Protein AF-A0A7C8AJ57-F1 (afdb_monomer_lite)

Foldseek 3Di:
DQLVLLVVLLVVLVVDDDDAPVSARKDKDADDCPDVPAAGIKIAGPLEPPQIAGHVDPVRRSVRSRVVVVVVCVVVVDDDRHSDHDDDDDAAAVLVVVLVVLNLCLCCQLVVDDSPDPDDDHQQDFCVVSAPVDDSVSSQVSCCVSQVDHDVVVVSRGPSVSSVRSVVVD

Structure (mmCIF, N/CA/C/O backbone):
data_AF-A0A7C8AJ57-F1
#
_entry.id   AF-A0A7C8AJ57-F1
#
loop_
_atom_site.group_PDB
_atom_site.id
_atom_site.type_symbol
_atom_site.label_atom_id
_atom_site.label_alt_id
_atom_site.label_comp_id
_atom_site.label_asym_id
_atom_site.label_entity_id
_atom_site.label_seq_id
_atom_site.pdbx_PDB_ins_code
_atom_site.Cartn_x
_atom_site.Cartn_y
_atom_site.Cartn_z
_atom_site.occupancy
_atom_site.B_iso_or_equiv
_atom_site.auth_seq_id
_atom_site.auth_comp_id
_atom_site.auth_asym_id
_atom_site.auth_atom_id
_atom_site.pdbx_PDB_model_num
ATOM 1 N N . MET A 1 1 ? -1.616 7.632 -23.135 1.00 80.81 1 MET A N 1
ATOM 2 C CA . MET A 1 1 ? -0.248 7.234 -23.551 1.00 80.81 1 MET A CA 1
ATOM 3 C C . MET A 1 1 ? 0.241 5.968 -22.852 1.00 80.81 1 MET A C 1
ATOM 5 O O . MET A 1 1 ? 0.693 5.071 -23.549 1.00 80.81 1 MET A O 1
ATOM 9 N N . ASP A 1 2 ? 0.134 5.852 -21.524 1.00 91.44 2 ASP A N 1
ATOM 10 C CA . ASP A 1 2 ? 0.671 4.694 -20.778 1.00 91.44 2 ASP A CA 1
ATOM 11 C C . ASP A 1 2 ? 0.095 3.341 -21.218 1.00 91.44 2 ASP A C 1
ATOM 13 O O . ASP A 1 2 ? 0.845 2.398 -21.446 1.00 91.44 2 ASP A O 1
ATOM 17 N N . GLN A 1 3 ? -1.222 3.252 -21.423 1.00 93.50 3 GLN A N 1
ATOM 18 C CA . GLN A 1 3 ? -1.844 1.992 -21.847 1.00 93.50 3 GLN A CA 1
ATOM 19 C C . GLN A 1 3 ? -1.429 1.567 -23.262 1.00 93.50 3 GLN A C 1
ATOM 21 O O . GLN A 1 3 ? -1.242 0.383 -23.515 1.00 93.50 3 GLN A O 1
ATOM 26 N N . LEU A 1 4 ? -1.168 2.518 -24.165 1.00 94.88 4 LEU A N 1
ATOM 27 C CA . LEU A 1 4 ? -0.615 2.206 -25.489 1.00 94.88 4 LEU A CA 1
ATOM 28 C C . LEU A 1 4 ? 0.803 1.627 -25.377 1.00 94.88 4 LEU A C 1
ATOM 30 O O . LEU A 1 4 ? 1.114 0.648 -26.050 1.00 94.88 4 LEU A O 1
ATOM 34 N N . LYS A 1 5 ? 1.642 2.173 -24.480 1.00 94.81 5 LYS A N 1
ATOM 35 C CA . LYS A 1 5 ? 2.967 1.601 -24.181 1.00 94.81 5 LYS A CA 1
ATOM 36 C C . LYS A 1 5 ? 2.843 0.177 -23.637 1.00 94.81 5 LYS A C 1
ATOM 38 O O . LYS A 1 5 ? 3.603 -0.693 -24.051 1.00 94.81 5 LYS A O 1
ATOM 43 N N . ALA A 1 6 ? 1.885 -0.067 -22.741 1.00 95.75 6 ALA A N 1
ATOM 44 C CA . ALA A 1 6 ? 1.643 -1.392 -22.176 1.00 95.75 6 ALA A CA 1
ATOM 45 C C . ALA A 1 6 ? 1.200 -2.409 -23.236 1.00 95.75 6 ALA A C 1
ATOM 47 O O . ALA A 1 6 ? 1.781 -3.489 -23.305 1.00 95.75 6 ALA A O 1
ATOM 48 N N . ILE A 1 7 ? 0.253 -2.046 -24.107 1.00 96.19 7 ILE A N 1
ATOM 49 C CA . ILE A 1 7 ? -0.199 -2.895 -25.221 1.00 96.19 7 ILE A CA 1
ATOM 50 C C . ILE A 1 7 ? 0.963 -3.203 -26.172 1.00 96.19 7 ILE A C 1
ATOM 52 O O . ILE A 1 7 ? 1.175 -4.359 -26.535 1.00 96.19 7 ILE A O 1
ATOM 56 N N . PHE A 1 8 ? 1.761 -2.195 -26.533 1.00 96.31 8 PHE A N 1
ATOM 57 C CA . PHE A 1 8 ? 2.925 -2.385 -27.398 1.00 96.31 8 PHE A CA 1
ATOM 58 C C . PHE A 1 8 ? 3.936 -3.367 -26.791 1.00 96.31 8 PHE A C 1
ATOM 60 O O . PHE A 1 8 ? 4.342 -4.325 -27.448 1.00 96.31 8 PHE A O 1
ATOM 67 N N . LYS A 1 9 ? 4.308 -3.173 -25.518 1.00 96.75 9 LYS A N 1
ATOM 68 C CA . LYS A 1 9 ? 5.235 -4.073 -24.815 1.00 96.75 9 LYS A CA 1
ATOM 69 C C . LYS A 1 9 ? 4.657 -5.477 -24.638 1.00 96.75 9 LYS A C 1
ATOM 71 O O . LYS A 1 9 ? 5.398 -6.450 -24.750 1.00 96.75 9 LYS A O 1
ATOM 76 N N . TYR A 1 10 ? 3.343 -5.600 -24.457 1.00 96.75 10 TYR A N 1
ATOM 77 C CA . TYR A 1 10 ? 2.669 -6.894 -24.432 1.00 96.75 10 TYR A CA 1
ATOM 78 C C . TYR A 1 10 ? 2.822 -7.644 -25.756 1.00 96.75 10 TYR A C 1
ATOM 80 O O . TYR A 1 10 ? 3.256 -8.795 -25.749 1.00 96.75 10 TYR A O 1
ATOM 88 N N . ILE A 1 11 ? 2.539 -6.995 -26.888 1.00 95.94 11 ILE A N 1
ATOM 89 C CA . ILE A 1 11 ? 2.686 -7.612 -28.215 1.00 95.94 11 ILE A CA 1
ATOM 90 C C . ILE A 1 11 ? 4.153 -7.975 -28.476 1.00 95.94 11 ILE A C 1
ATOM 92 O O . ILE A 1 11 ? 4.440 -9.111 -28.844 1.00 95.94 11 ILE A O 1
ATOM 96 N N . ALA A 1 12 ? 5.091 -7.058 -28.213 1.00 94.69 12 ALA A N 1
ATOM 97 C CA . ALA A 1 12 ? 6.524 -7.305 -28.387 1.00 94.69 12 ALA A CA 1
ATOM 98 C C . ALA A 1 12 ? 7.017 -8.500 -27.551 1.00 94.69 12 ALA A C 1
ATOM 100 O O . ALA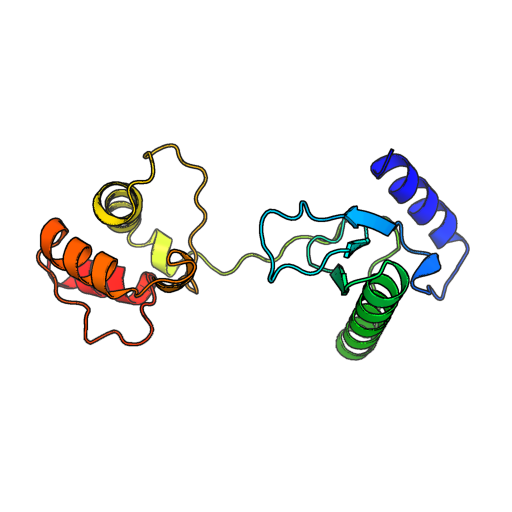 A 1 12 ? 7.825 -9.302 -28.018 1.00 94.69 12 ALA A O 1
ATOM 101 N N . SER A 1 13 ? 6.475 -8.677 -26.341 1.00 95.19 13 SER A N 1
ATOM 102 C CA . SER A 1 13 ? 6.842 -9.794 -25.469 1.00 95.19 13 SER A CA 1
ATOM 103 C C . SER A 1 13 ? 6.484 -11.170 -26.042 1.00 95.19 13 SER A C 1
ATOM 105 O O . SER A 1 13 ? 7.034 -12.169 -25.585 1.00 95.19 13 SER A O 1
ATOM 107 N N . LEU A 1 14 ? 5.551 -11.271 -26.999 1.00 94.38 14 LEU A N 1
ATOM 108 C CA . LEU A 1 14 ? 5.175 -12.552 -27.616 1.00 94.38 14 LEU A CA 1
ATOM 109 C C . LEU A 1 14 ? 6.318 -13.147 -28.448 1.00 94.38 14 LEU A C 1
ATOM 111 O O . LEU A 1 14 ? 6.379 -14.361 -28.608 1.00 94.38 14 LEU A O 1
ATOM 115 N N . PHE A 1 15 ? 7.244 -12.305 -28.907 1.00 94.75 15 PHE A N 1
ATOM 116 C CA . PHE A 1 15 ? 8.386 -12.691 -29.735 1.00 94.75 15 PHE A CA 1
ATOM 117 C C . PHE A 1 15 ? 9.668 -12.939 -28.925 1.00 94.75 15 PHE A C 1
ATOM 119 O O . PHE A 1 15 ? 10.721 -13.190 -29.507 1.00 94.75 15 PHE A O 1
ATOM 126 N N . LYS A 1 16 ? 9.603 -12.867 -27.587 1.00 90.81 16 LYS A N 1
ATOM 127 C CA . LYS A 1 16 ? 10.755 -13.034 -26.689 1.00 90.81 16 LYS A CA 1
ATOM 128 C C . LYS A 1 16 ? 10.401 -13.947 -25.515 1.00 90.81 16 LYS A C 1
ATOM 130 O O . LYS A 1 16 ? 9.331 -13.811 -24.923 1.00 90.81 16 LYS A O 1
ATOM 135 N N . SER A 1 17 ? 11.296 -14.870 -25.170 1.00 83.88 17 SER A N 1
ATOM 136 C CA . SER A 1 17 ? 11.105 -15.830 -24.072 1.00 83.88 17 SER A CA 1
ATOM 137 C C . SER A 1 17 ? 11.714 -15.380 -22.743 1.00 83.88 17 SER A C 1
ATOM 139 O O . SER A 1 17 ? 11.198 -15.768 -21.696 1.00 83.88 17 SER A O 1
ATOM 141 N N . ASP A 1 18 ? 12.760 -14.552 -22.774 1.00 88.81 18 ASP A N 1
ATOM 142 C CA . ASP A 1 18 ? 13.390 -13.982 -21.583 1.00 88.81 18 ASP A CA 1
ATOM 143 C C . ASP A 1 18 ? 13.312 -12.453 -21.595 1.00 88.81 18 ASP A C 1
ATOM 145 O O . ASP A 1 18 ? 13.653 -11.815 -22.588 1.00 88.81 18 ASP A O 1
ATOM 149 N N . TRP A 1 19 ? 12.830 -11.863 -20.502 1.00 93.12 19 TRP A N 1
ATOM 150 C CA . TRP A 1 19 ? 12.500 -10.437 -20.424 1.00 93.12 19 TRP A CA 1
ATOM 151 C C . TRP A 1 19 ? 13.401 -9.695 -19.434 1.00 93.12 19 TRP A C 1
ATOM 153 O O . TRP A 1 19 ? 13.423 -10.023 -18.246 1.00 93.12 19 TRP A O 1
ATOM 163 N N . SER A 1 20 ? 14.089 -8.654 -19.893 1.00 92.62 20 SER A N 1
ATOM 164 C CA . SER A 1 20 ? 14.747 -7.677 -19.027 1.00 92.62 20 SER A CA 1
ATOM 165 C C . SER A 1 20 ? 13.754 -6.592 -18.604 1.00 92.62 20 SER A C 1
ATOM 167 O O . SER A 1 20 ? 12.626 -6.524 -19.095 1.00 92.62 20 SER A O 1
ATOM 169 N N . ILE A 1 21 ? 14.174 -5.720 -17.690 1.00 94.44 21 ILE A N 1
ATOM 170 C CA . ILE A 1 21 ? 13.394 -4.547 -17.277 1.00 94.44 21 ILE A CA 1
ATOM 171 C C . ILE A 1 21 ? 12.987 -3.658 -18.473 1.00 94.44 21 ILE A C 1
ATOM 173 O O . ILE A 1 21 ? 11.869 -3.148 -18.488 1.00 94.44 21 ILE A O 1
ATOM 177 N N . ASP A 1 22 ? 13.817 -3.556 -19.517 1.00 94.44 22 ASP A N 1
ATOM 178 C CA . ASP A 1 22 ? 13.530 -2.767 -20.726 1.00 94.44 22 ASP A CA 1
ATOM 179 C C . ASP A 1 22 ? 12.368 -3.323 -21.558 1.00 94.44 22 ASP A C 1
ATOM 181 O O . ASP A 1 22 ? 11.754 -2.601 -22.351 1.00 94.44 22 ASP A O 1
ATOM 185 N N . ASP A 1 23 ? 12.035 -4.605 -21.397 1.00 95.88 23 ASP A N 1
ATOM 186 C CA . ASP A 1 23 ? 10.879 -5.208 -22.056 1.00 95.88 23 ASP A CA 1
ATOM 187 C C . ASP A 1 23 ? 9.564 -4.796 -21.381 1.00 95.88 23 ASP A C 1
ATOM 189 O O . ASP A 1 23 ? 8.504 -4.911 -21.995 1.00 95.88 23 ASP A O 1
ATOM 193 N N . TYR A 1 24 ? 9.608 -4.269 -20.154 1.00 96.88 24 TYR A N 1
ATOM 194 C CA . TYR A 1 24 ? 8.425 -3.811 -19.437 1.00 96.88 24 TYR A CA 1
ATOM 195 C C . TYR A 1 24 ? 8.040 -2.374 -19.813 1.00 96.88 24 TYR A C 1
ATOM 197 O O . TYR A 1 24 ? 8.885 -1.533 -20.125 1.00 96.88 24 TYR A O 1
ATOM 205 N N . PRO A 1 25 ? 6.736 -2.052 -19.807 1.00 97.50 25 PRO A N 1
ATOM 206 C CA . PRO A 1 25 ? 6.282 -0.686 -20.020 1.00 97.50 25 PRO A CA 1
ATOM 207 C C . PRO A 1 25 ? 6.552 0.145 -18.763 1.00 97.50 25 PRO A C 1
ATOM 209 O O . PRO A 1 25 ? 5.895 -0.041 -17.744 1.00 97.50 25 PRO A O 1
ATOM 212 N N . LEU A 1 26 ? 7.504 1.074 -18.835 1.00 97.50 26 LEU A N 1
ATOM 213 C CA . LEU A 1 26 ? 7.867 1.933 -17.707 1.00 97.50 26 LEU A CA 1
ATOM 214 C C . LEU A 1 26 ? 7.192 3.303 -17.780 1.00 97.50 26 LEU A C 1
ATOM 216 O O . LEU A 1 26 ? 7.006 3.889 -18.856 1.00 97.50 26 LEU A O 1
ATOM 220 N N . ARG A 1 27 ? 6.883 3.847 -16.605 1.00 95.94 27 ARG A N 1
ATOM 221 C CA . ARG A 1 27 ? 6.481 5.238 -16.414 1.00 95.94 27 ARG A CA 1
ATOM 222 C C . ARG A 1 27 ? 7.337 5.881 -15.340 1.00 95.94 27 ARG A C 1
ATOM 224 O O . ARG A 1 27 ? 7.438 5.342 -14.246 1.00 95.94 27 ARG A O 1
ATOM 231 N N . TYR A 1 28 ? 7.845 7.068 -15.647 1.00 95.69 28 TYR A N 1
ATOM 232 C CA . TYR A 1 28 ? 8.579 7.913 -14.715 1.00 95.69 28 TYR A CA 1
ATOM 233 C C . TYR A 1 28 ? 7.685 9.044 -14.224 1.00 95.69 28 TYR A C 1
ATOM 235 O O . TYR A 1 28 ? 6.904 9.604 -15.000 1.00 95.69 28 TYR A O 1
ATOM 243 N N . ARG A 1 29 ? 7.812 9.376 -12.945 1.00 93.31 29 ARG A N 1
ATOM 244 C CA . ARG A 1 29 ? 7.162 10.512 -12.298 1.00 93.31 29 ARG A CA 1
ATOM 245 C C . ARG A 1 29 ? 8.187 11.218 -11.421 1.00 93.31 29 ARG A C 1
ATOM 247 O O . ARG A 1 29 ? 8.991 10.560 -10.770 1.00 93.31 29 ARG A O 1
ATOM 254 N N . GLU A 1 30 ? 8.149 12.541 -11.435 1.00 92.06 30 GLU A N 1
ATOM 255 C CA . GLU A 1 30 ? 8.873 13.366 -10.472 1.00 92.06 30 GLU A CA 1
ATOM 256 C C . GLU A 1 30 ? 7.892 13.717 -9.353 1.00 92.06 30 GLU A C 1
ATOM 258 O O . GLU A 1 30 ? 6.756 14.116 -9.634 1.00 92.06 30 GLU A O 1
ATOM 263 N N . HIS A 1 31 ? 8.288 13.514 -8.100 1.00 84.19 31 HIS A N 1
ATOM 264 C CA . HIS A 1 31 ? 7.499 13.972 -6.967 1.00 84.19 31 HIS A CA 1
ATOM 265 C C . HIS A 1 31 ? 7.572 15.495 -6.862 1.00 84.19 31 HIS A C 1
ATOM 267 O O . HIS A 1 31 ? 8.612 16.116 -7.097 1.00 84.19 31 HIS A O 1
ATOM 273 N N . ALA A 1 32 ? 6.444 16.111 -6.505 1.00 72.69 32 ALA A N 1
ATOM 274 C CA . ALA A 1 32 ? 6.445 17.513 -6.123 1.00 72.69 32 ALA A CA 1
ATOM 275 C C . AL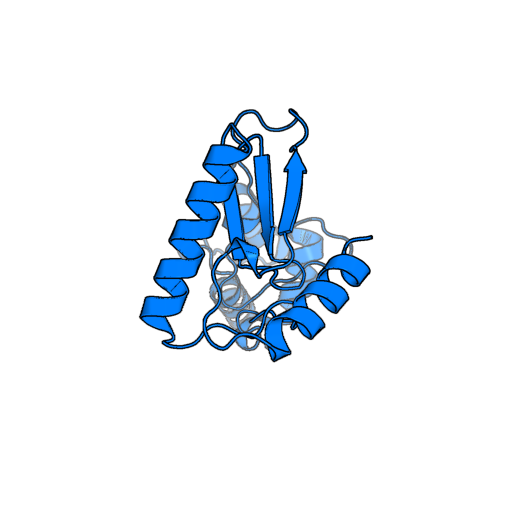A A 1 32 ? 7.316 17.677 -4.869 1.00 72.69 32 ALA A C 1
ATOM 277 O O . ALA A 1 32 ? 7.267 16.840 -3.971 1.00 72.69 32 ALA A O 1
ATOM 278 N N . LYS A 1 33 ? 8.081 18.772 -4.782 1.00 66.62 33 LYS A N 1
ATOM 279 C CA . LYS A 1 33 ? 8.961 19.091 -3.637 1.00 66.62 33 LYS A CA 1
ATOM 280 C C . LYS A 1 33 ? 8.201 19.435 -2.341 1.00 66.62 33 LYS A C 1
ATOM 282 O O . LYS A 1 33 ? 8.691 20.205 -1.525 1.00 66.62 33 LYS A O 1
ATOM 287 N N . THR A 1 34 ? 6.973 18.955 -2.188 1.00 67.06 34 THR A N 1
ATOM 288 C CA . THR A 1 34 ? 6.130 19.202 -1.016 1.00 67.06 34 THR A CA 1
ATOM 289 C C . THR A 1 34 ? 6.581 18.395 0.194 1.00 67.06 34 THR A C 1
ATOM 291 O O . THR A 1 34 ? 6.367 18.842 1.313 1.00 67.06 34 THR A O 1
ATOM 294 N N . ASP A 1 35 ? 7.232 17.254 -0.028 1.00 70.00 35 ASP A N 1
ATOM 295 C CA . ASP A 1 35 ? 7.822 16.428 1.021 1.00 70.00 35 ASP A CA 1
ATOM 296 C C . ASP A 1 35 ? 9.350 16.353 0.821 1.00 70.00 35 ASP A C 1
ATOM 298 O O . ASP A 1 35 ? 9.801 15.760 -0.162 1.00 70.00 35 ASP A O 1
ATOM 302 N N . PRO A 1 36 ? 10.156 16.967 1.708 1.00 70.44 36 PRO A N 1
ATOM 303 C CA . PRO A 1 36 ? 11.617 16.920 1.638 1.00 70.44 36 PRO A CA 1
ATOM 304 C C . PRO A 1 36 ? 12.222 15.523 1.830 1.00 70.44 36 PRO A C 1
ATOM 306 O O . PRO A 1 36 ? 13.390 15.339 1.499 1.00 70.44 36 PRO A O 1
ATOM 309 N N . GLN A 1 37 ? 11.476 14.571 2.401 1.00 74.25 37 GLN A N 1
ATOM 310 C CA . GLN A 1 37 ? 11.937 13.200 2.642 1.00 74.25 37 GLN A CA 1
ATOM 311 C C . GLN A 1 37 ? 11.535 12.238 1.518 1.00 74.25 37 GLN A C 1
ATOM 313 O O . GLN A 1 37 ? 12.072 11.133 1.432 1.00 74.25 37 GLN A O 1
ATOM 318 N N . ALA A 1 38 ? 10.603 12.639 0.650 1.00 77.81 38 ALA A N 1
ATOM 319 C CA . ALA A 1 38 ? 10.175 11.807 -0.459 1.00 77.81 38 ALA A CA 1
ATOM 320 C C . ALA A 1 38 ? 11.244 11.785 -1.568 1.00 77.81 38 ALA A C 1
ATOM 322 O O . ALA A 1 38 ? 11.686 12.848 -2.013 1.00 77.81 38 ALA A O 1
ATOM 323 N N . PRO A 1 39 ? 11.609 10.598 -2.089 1.00 83.25 39 PRO A N 1
ATOM 324 C CA . PRO A 1 39 ? 12.578 10.492 -3.170 1.00 83.25 39 PRO A CA 1
ATOM 325 C C . PRO A 1 39 ? 12.068 11.226 -4.406 1.00 83.25 39 PRO A C 1
ATOM 327 O O . PRO A 1 39 ? 10.889 11.123 -4.769 1.00 83.25 39 PRO A O 1
ATOM 330 N N . ARG A 1 40 ? 12.958 11.962 -5.071 1.00 90.19 40 ARG A N 1
ATOM 331 C CA . ARG A 1 40 ? 12.582 12.870 -6.161 1.00 90.19 40 ARG A CA 1
ATOM 332 C C . ARG A 1 40 ? 11.951 12.164 -7.363 1.00 90.19 40 ARG A C 1
ATOM 334 O O . ARG A 1 40 ? 11.028 12.702 -7.977 1.00 90.19 40 ARG A O 1
ATOM 341 N N . TRP A 1 41 ? 12.450 10.988 -7.727 1.00 94.81 41 TRP A N 1
ATOM 342 C CA . TRP A 1 41 ? 12.007 10.226 -8.890 1.00 94.81 41 TRP A CA 1
ATOM 343 C C . TRP A 1 41 ? 11.400 8.890 -8.493 1.00 94.81 41 TRP A C 1
ATOM 345 O O . TRP A 1 41 ? 11.942 8.145 -7.679 1.00 94.81 41 TRP A O 1
ATOM 355 N N . VAL A 1 42 ? 10.310 8.550 -9.175 1.00 94.81 42 VAL A N 1
ATOM 356 C CA . VAL A 1 42 ? 9.690 7.227 -9.138 1.00 94.81 42 VAL A CA 1
ATOM 357 C C . VAL A 1 42 ? 9.607 6.679 -10.549 1.00 94.81 42 VAL A C 1
ATOM 359 O O . VAL A 1 42 ? 9.164 7.363 -11.477 1.00 94.81 42 VAL A O 1
ATOM 362 N N . VAL A 1 43 ? 9.977 5.416 -10.711 1.00 96.88 43 VAL A N 1
ATOM 363 C CA . VAL A 1 43 ? 9.706 4.633 -11.913 1.00 96.88 43 VAL A CA 1
ATOM 364 C C . VAL A 1 43 ? 8.836 3.442 -11.551 1.00 96.88 43 VAL A C 1
ATOM 366 O O . VAL A 1 43 ? 9.035 2.795 -10.531 1.00 96.88 43 VAL A O 1
ATOM 369 N N . GLN A 1 44 ? 7.849 3.142 -12.383 1.00 96.44 44 GLN A N 1
ATOM 370 C CA . GLN A 1 44 ? 6.905 2.058 -12.141 1.00 96.44 44 GLN A CA 1
ATOM 371 C C . GLN A 1 44 ? 6.677 1.255 -13.416 1.00 96.44 44 GLN A C 1
ATOM 373 O O . GLN A 1 44 ? 6.582 1.829 -14.507 1.00 96.44 44 GLN A O 1
ATOM 378 N N . ILE A 1 45 ? 6.518 -0.062 -13.269 1.00 97.38 45 ILE A N 1
ATOM 379 C CA . ILE A 1 45 ? 6.001 -0.914 -14.340 1.00 97.38 45 ILE A CA 1
ATOM 380 C C . ILE A 1 45 ? 4.494 -0.673 -14.475 1.00 97.38 45 ILE A C 1
ATOM 382 O O . ILE A 1 45 ? 3.710 -0.911 -13.557 1.00 97.38 45 ILE A O 1
ATOM 386 N N . ILE A 1 46 ? 4.068 -0.199 -15.643 1.00 96.19 46 ILE A N 1
ATOM 387 C CA . ILE A 1 46 ? 2.659 0.054 -15.946 1.00 96.19 46 ILE A CA 1
ATOM 388 C C . ILE A 1 46 ? 1.867 -1.253 -15.793 1.00 96.19 46 ILE A C 1
ATOM 390 O O . ILE A 1 46 ? 2.274 -2.305 -16.284 1.00 96.19 46 ILE A O 1
ATOM 394 N N . ASN A 1 47 ? 0.714 -1.152 -15.127 1.00 94.19 47 ASN A N 1
ATOM 395 C CA . ASN A 1 47 ? -0.192 -2.242 -14.748 1.00 94.19 47 ASN A CA 1
ATOM 396 C C . ASN A 1 47 ? 0.311 -3.169 -13.621 1.00 94.19 47 ASN A C 1
ATOM 398 O O . ASN A 1 47 ? -0.394 -4.121 -13.279 1.00 94.19 47 ASN A O 1
ATOM 402 N N . TRP A 1 48 ? 1.468 -2.887 -13.006 1.00 94.19 48 TRP A N 1
ATOM 403 C CA . TRP A 1 48 ? 1.949 -3.550 -11.784 1.00 94.19 48 TRP A CA 1
ATOM 404 C C . TRP A 1 48 ? 2.112 -2.532 -10.659 1.00 94.19 48 TRP A C 1
ATOM 406 O O . TRP A 1 48 ? 3.172 -1.934 -10.480 1.00 94.19 48 TRP A O 1
ATOM 416 N N . TRP A 1 49 ? 1.051 -2.349 -9.876 1.00 86.12 49 TRP A N 1
ATOM 417 C CA . TRP A 1 49 ? 1.007 -1.306 -8.852 1.00 86.12 49 TRP A CA 1
ATOM 418 C C . TRP A 1 49 ? 2.159 -1.384 -7.850 1.00 86.12 49 TRP A C 1
ATOM 420 O O . TRP A 1 49 ? 2.796 -0.365 -7.615 1.00 86.12 49 TRP A O 1
ATOM 430 N N . GLY A 1 50 ? 2.480 -2.575 -7.342 1.00 87.81 50 GLY A N 1
ATOM 431 C CA . GLY A 1 50 ? 3.549 -2.769 -6.354 1.00 87.81 50 GLY A CA 1
ATOM 432 C C . GLY A 1 50 ? 4.973 -2.848 -6.915 1.00 87.81 50 GLY A C 1
ATOM 433 O O . GLY A 1 50 ? 5.907 -3.014 -6.139 1.00 87.81 50 GLY A O 1
ATOM 434 N N . MET A 1 51 ? 5.172 -2.765 -8.237 1.00 94.50 51 MET A N 1
ATOM 435 C CA . MET A 1 51 ? 6.506 -2.880 -8.838 1.00 94.50 51 MET A CA 1
ATOM 436 C C . MET A 1 51 ? 7.017 -1.513 -9.286 1.00 94.50 51 MET A C 1
ATOM 438 O O . MET A 1 51 ? 6.796 -1.073 -10.420 1.00 94.50 51 MET A O 1
ATOM 442 N N . MET A 1 52 ? 7.686 -0.840 -8.353 1.00 95.38 52 MET A N 1
ATOM 443 C CA . MET A 1 52 ? 8.230 0.502 -8.517 1.00 95.38 52 MET A CA 1
ATOM 444 C C . MET A 1 52 ? 9.628 0.612 -7.911 1.00 95.38 52 MET A C 1
ATOM 446 O O . MET A 1 52 ? 9.952 -0.099 -6.960 1.00 95.38 52 MET A O 1
ATOM 450 N N . GLY A 1 53 ? 10.424 1.526 -8.448 1.00 96.19 53 GLY A N 1
ATOM 451 C CA . GLY A 1 53 ? 11.689 1.948 -7.869 1.00 96.19 53 GLY A CA 1
ATOM 452 C C . GLY A 1 53 ? 11.711 3.449 -7.632 1.00 96.19 53 GLY A C 1
ATOM 453 O O . GLY A 1 53 ? 11.012 4.206 -8.313 1.00 96.19 53 GLY A O 1
ATOM 454 N N . THR A 1 54 ? 12.503 3.862 -6.652 1.00 95.56 54 THR A N 1
ATOM 455 C CA . THR A 1 54 ? 12.614 5.253 -6.205 1.00 95.56 54 THR A CA 1
ATOM 456 C C . THR A 1 54 ? 14.072 5.691 -6.136 1.00 95.56 54 THR A C 1
ATOM 458 O O . THR A 1 54 ? 14.944 4.851 -5.930 1.00 95.56 54 THR A O 1
ATOM 461 N N . GLY A 1 55 ? 14.340 6.986 -6.295 1.00 94.44 55 GLY A N 1
ATOM 462 C CA . GLY A 1 55 ? 15.683 7.549 -6.143 1.00 94.44 55 GLY A CA 1
ATOM 463 C C . GLY A 1 55 ? 15.720 9.063 -6.335 1.00 94.44 55 GLY A C 1
ATOM 464 O O . GLY A 1 55 ? 14.729 9.671 -6.743 1.00 94.44 55 GLY A O 1
ATOM 465 N N . GLU A 1 56 ? 16.874 9.676 -6.091 1.00 92.94 56 GLU A N 1
ATOM 466 C CA . GLU A 1 56 ? 17.102 11.112 -6.292 1.00 92.94 56 GLU A CA 1
ATOM 467 C C . GLU A 1 56 ? 17.293 11.477 -7.772 1.00 92.94 56 GLU A C 1
ATOM 469 O O . GLU A 1 56 ? 17.101 12.627 -8.186 1.00 92.94 56 GLU A O 1
ATOM 474 N N . SER A 1 57 ? 17.609 10.481 -8.602 1.00 94.62 57 SER A N 1
ATOM 475 C CA . SER A 1 57 ? 17.727 10.580 -10.060 1.00 94.62 57 SER A CA 1
ATOM 476 C C . SER A 1 57 ? 16.881 9.521 -10.778 1.00 94.62 57 SER A C 1
ATOM 478 O O . SER A 1 57 ? 16.429 8.539 -10.182 1.00 94.62 57 SER A O 1
ATOM 480 N N . ARG A 1 58 ? 16.666 9.696 -12.090 1.00 95.69 58 ARG A N 1
ATOM 481 C CA . ARG A 1 58 ? 15.950 8.697 -12.907 1.00 95.69 58 ARG A CA 1
ATOM 482 C C . ARG A 1 58 ? 16.714 7.382 -12.985 1.00 95.69 58 ARG A C 1
ATOM 484 O O . ARG A 1 58 ? 16.098 6.320 -13.012 1.00 95.69 58 ARG A O 1
ATOM 491 N N . GLU A 1 59 ? 18.034 7.475 -13.047 1.00 96.62 59 GLU A N 1
ATOM 492 C CA . GLU A 1 59 ? 18.973 6.366 -13.146 1.00 96.62 59 GLU A CA 1
ATOM 493 C C . GLU A 1 59 ? 18.960 5.540 -11.860 1.00 96.62 59 GLU A C 1
ATOM 495 O O . GLU A 1 59 ? 18.885 4.314 -11.916 1.00 96.62 59 GLU A O 1
ATOM 500 N N . GLU A 1 60 ? 18.946 6.208 -10.707 1.00 96.44 60 GLU A N 1
ATOM 501 C CA . GLU A 1 60 ? 18.839 5.558 -9.402 1.00 96.44 60 GLU A CA 1
ATOM 502 C C . GLU A 1 60 ? 17.485 4.866 -9.228 1.00 96.44 60 GLU A C 1
ATOM 504 O O . GLU A 1 60 ? 17.440 3.677 -8.909 1.00 96.44 60 GLU A O 1
ATOM 509 N N . ALA A 1 61 ? 16.382 5.556 -9.542 1.00 96.94 61 ALA A N 1
ATOM 510 C CA . ALA A 1 61 ? 15.049 4.959 -9.489 1.00 96.94 61 ALA A CA 1
ATOM 511 C C . ALA A 1 61 ? 14.942 3.725 -10.404 1.00 96.94 61 ALA A C 1
ATOM 513 O O . ALA A 1 61 ? 14.355 2.707 -10.029 1.00 96.94 61 ALA A O 1
ATOM 514 N N . TYR A 1 62 ? 15.543 3.789 -11.596 1.00 97.88 62 TYR A N 1
ATOM 515 C CA . TYR A 1 62 ? 15.630 2.663 -12.523 1.00 97.88 62 TYR A CA 1
ATOM 516 C C . TYR A 1 62 ? 16.470 1.506 -11.977 1.00 97.88 62 TYR A C 1
ATOM 518 O O . TYR A 1 62 ? 16.036 0.356 -12.062 1.00 97.88 62 TYR A O 1
ATOM 526 N N . GLY A 1 63 ? 17.635 1.793 -11.394 1.00 97.56 63 GLY A N 1
ATOM 527 C CA . GLY A 1 63 ? 18.487 0.795 -10.749 1.00 97.56 63 GLY A CA 1
ATOM 528 C C . GLY A 1 63 ? 17.756 0.065 -9.623 1.00 97.56 63 GLY A C 1
ATOM 529 O O . GLY A 1 63 ? 17.729 -1.167 -9.614 1.00 97.56 63 GLY A O 1
ATOM 530 N N . ASN A 1 64 ? 17.072 0.816 -8.756 1.00 97.12 64 ASN A N 1
ATOM 531 C CA . ASN A 1 64 ? 16.257 0.266 -7.677 1.00 97.12 64 ASN A CA 1
ATOM 532 C C . ASN A 1 64 ? 15.116 -0.620 -8.212 1.00 97.12 64 ASN A C 1
ATOM 534 O O . ASN A 1 64 ? 14.920 -1.738 -7.740 1.00 97.12 64 ASN A O 1
ATOM 538 N N . LEU A 1 65 ? 14.400 -0.182 -9.255 1.00 97.81 65 LEU A N 1
ATOM 539 C CA . LEU A 1 65 ? 13.369 -1.009 -9.891 1.00 97.81 65 LEU A CA 1
ATOM 540 C C . LEU A 1 65 ? 13.953 -2.294 -10.498 1.00 97.81 65 LEU A C 1
ATOM 542 O O . LEU A 1 65 ? 13.343 -3.360 -10.399 1.00 97.81 65 LEU A O 1
ATOM 546 N N . ALA A 1 66 ? 15.121 -2.208 -11.138 1.00 97.12 66 ALA A N 1
ATOM 547 C CA . ALA A 1 66 ? 15.778 -3.359 -11.744 1.00 97.12 66 ALA A CA 1
ATOM 548 C C . ALA A 1 66 ? 16.176 -4.405 -10.697 1.00 97.12 66 ALA A C 1
ATOM 550 O O . ALA A 1 66 ? 16.014 -5.598 -10.948 1.00 97.12 66 ALA A O 1
ATOM 551 N N . GLU A 1 67 ? 16.671 -3.972 -9.539 1.00 97.06 67 GLU A N 1
ATOM 552 C CA . GLU A 1 67 ? 16.990 -4.844 -8.408 1.00 97.06 67 GLU A CA 1
ATOM 553 C C . GLU A 1 67 ? 15.740 -5.556 -7.879 1.00 97.06 67 GLU A C 1
ATOM 555 O O . GLU A 1 67 ? 15.686 -6.786 -7.906 1.00 97.06 67 GLU A O 1
ATOM 560 N N . ARG A 1 68 ? 14.676 -4.811 -7.560 1.00 95.81 68 ARG A N 1
ATOM 561 C CA . ARG A 1 68 ? 13.404 -5.384 -7.079 1.00 95.81 68 ARG A CA 1
ATOM 562 C C . ARG A 1 68 ? 12.790 -6.379 -8.064 1.00 95.81 68 ARG A C 1
ATOM 564 O O . ARG A 1 68 ? 12.224 -7.403 -7.675 1.00 95.81 68 ARG A O 1
ATOM 571 N N . LEU A 1 69 ? 12.908 -6.110 -9.365 1.00 95.38 69 LEU A N 1
ATOM 572 C CA . LEU A 1 69 ? 12.433 -7.020 -10.405 1.00 95.38 69 LEU A CA 1
ATOM 573 C C . LEU A 1 69 ? 13.249 -8.326 -10.445 1.00 95.38 69 LEU A C 1
ATOM 575 O O . LEU A 1 69 ? 12.676 -9.393 -10.688 1.00 95.38 69 LEU A O 1
ATOM 579 N N . ARG A 1 70 ? 14.567 -8.263 -10.198 1.00 94.69 70 ARG A N 1
ATOM 580 C CA . ARG A 1 70 ? 15.432 -9.452 -10.082 1.00 94.69 70 ARG A CA 1
ATOM 581 C C . ARG A 1 70 ? 15.104 -10.260 -8.833 1.00 94.69 70 ARG A C 1
ATOM 583 O O . ARG A 1 70 ? 14.968 -11.474 -8.945 1.00 94.69 70 ARG A O 1
ATOM 590 N N . GLU A 1 71 ? 14.928 -9.608 -7.688 1.00 95.38 71 GLU A N 1
ATOM 591 C CA . GLU A 1 71 ? 14.544 -10.264 -6.431 1.00 95.38 71 GLU A CA 1
ATOM 592 C C . GLU A 1 71 ? 13.225 -11.019 -6.582 1.00 95.38 71 GLU A C 1
ATOM 594 O O . GLU A 1 71 ? 13.138 -12.207 -6.275 1.00 95.38 71 GLU A O 1
ATOM 599 N N . ARG A 1 72 ? 12.210 -10.370 -7.165 1.00 92.88 72 ARG A N 1
ATOM 600 C CA . ARG A 1 72 ? 10.926 -11.020 -7.437 1.00 92.88 72 ARG A CA 1
ATOM 601 C C . ARG A 1 72 ? 11.072 -12.212 -8.377 1.00 92.88 72 ARG A C 1
ATOM 603 O O . ARG A 1 72 ? 10.460 -13.251 -8.146 1.00 92.88 72 ARG A O 1
ATOM 610 N N . ARG A 1 73 ? 11.880 -12.085 -9.434 1.00 92.69 73 ARG A N 1
ATOM 611 C CA . ARG A 1 73 ? 12.161 -13.200 -10.349 1.00 92.69 73 ARG A CA 1
ATOM 612 C C . ARG A 1 73 ? 12.823 -14.365 -9.615 1.00 92.69 73 ARG A C 1
ATOM 614 O O . ARG A 1 73 ? 12.475 -15.504 -9.899 1.00 92.69 73 ARG A O 1
ATOM 621 N N . ALA A 1 74 ? 13.748 -14.091 -8.698 1.00 93.75 74 ALA A N 1
ATOM 622 C CA . ALA A 1 74 ? 14.400 -15.119 -7.894 1.00 93.75 74 ALA A CA 1
ATOM 623 C C . ALA A 1 74 ? 13.413 -15.813 -6.938 1.00 93.75 74 ALA A C 1
ATOM 625 O O . ALA A 1 74 ? 13.471 -17.030 -6.795 1.00 93.75 74 ALA A O 1
ATOM 626 N N . ALA A 1 75 ? 12.483 -15.062 -6.339 1.00 92.25 75 ALA A N 1
ATOM 627 C CA . ALA A 1 75 ? 11.488 -15.593 -5.406 1.00 92.25 75 ALA A CA 1
ATOM 628 C C . ALA A 1 75 ? 10.356 -16.388 -6.089 1.00 92.25 75 ALA A C 1
ATOM 630 O O . ALA A 1 75 ? 9.971 -17.451 -5.616 1.00 92.25 75 ALA A O 1
ATOM 631 N N . GLU A 1 76 ? 9.814 -15.886 -7.203 1.00 90.12 76 GLU A N 1
ATOM 632 C CA . GLU A 1 76 ? 8.638 -16.462 -7.882 1.00 90.12 76 GLU A CA 1
ATOM 633 C C . GLU A 1 76 ? 9.010 -17.353 -9.087 1.00 90.12 76 GLU A C 1
ATOM 635 O O . GLU A 1 76 ? 8.151 -17.997 -9.693 1.00 90.12 76 GLU A O 1
ATOM 640 N N . GLY A 1 77 ? 10.284 -17.369 -9.488 1.00 88.94 77 GLY A N 1
ATOM 641 C CA . GLY A 1 77 ? 10.818 -18.099 -10.642 1.00 88.94 77 GLY A CA 1
ATOM 642 C C . GLY A 1 77 ? 10.466 -17.471 -11.996 1.00 88.94 77 GLY A C 1
ATOM 643 O O . GLY A 1 77 ? 11.343 -17.253 -12.836 1.00 88.94 77 GLY A O 1
ATOM 644 N N . ARG A 1 78 ? 9.188 -17.144 -12.230 1.00 88.12 78 ARG A N 1
ATOM 645 C CA . ARG A 1 78 ? 8.717 -16.539 -13.483 1.00 88.12 78 ARG A CA 1
ATOM 646 C C . ARG A 1 78 ? 7.958 -15.247 -13.236 1.00 88.12 78 ARG A C 1
ATOM 648 O O . ARG A 1 78 ? 6.948 -15.218 -12.547 1.00 88.12 78 ARG A O 1
ATOM 655 N N . LEU A 1 79 ? 8.393 -14.199 -13.925 1.00 92.31 79 LEU A N 1
ATOM 656 C CA . LEU A 1 79 ? 7.702 -12.921 -13.916 1.00 92.31 79 LEU A CA 1
ATOM 657 C C . LEU A 1 79 ? 6.465 -12.931 -14.830 1.00 92.31 79 LEU A C 1
ATOM 659 O O . LEU A 1 79 ? 6.480 -13.570 -15.894 1.00 92.31 79 LEU A O 1
ATOM 663 N N . PRO A 1 80 ? 5.404 -12.192 -14.466 1.00 93.06 80 PRO A N 1
ATOM 664 C CA . PRO A 1 80 ? 4.286 -11.974 -15.365 1.00 93.06 80 PRO A CA 1
ATOM 665 C C . PRO A 1 80 ? 4.738 -11.294 -16.666 1.00 93.06 80 PRO A C 1
ATOM 667 O O . PRO A 1 80 ? 5.731 -10.575 -16.726 1.00 93.06 80 PRO A O 1
ATOM 670 N N . ARG A 1 81 ? 3.994 -11.544 -17.742 1.00 94.94 81 ARG A N 1
ATOM 671 C CA . ARG A 1 81 ? 4.324 -11.032 -19.077 1.00 94.94 81 ARG A CA 1
ATOM 672 C C . ARG A 1 81 ? 4.323 -9.493 -19.101 1.00 94.94 81 ARG A C 1
ATOM 674 O O . ARG A 1 81 ? 3.376 -8.905 -18.571 1.00 94.94 81 ARG A O 1
ATOM 681 N N . PRO A 1 82 ? 5.297 -8.839 -19.763 1.00 96.50 82 PRO A N 1
ATOM 682 C CA . PRO A 1 82 ? 5.280 -7.397 -19.962 1.00 96.50 82 PRO A CA 1
ATOM 683 C C . PRO A 1 82 ? 3.937 -6.875 -20.477 1.00 96.50 82 PRO A C 1
ATOM 685 O O . PRO A 1 82 ? 3.312 -7.488 -21.338 1.00 96.50 82 PRO A O 1
ATOM 688 N N . GLY A 1 83 ? 3.466 -5.758 -19.920 1.00 93.69 83 GLY A N 1
ATOM 689 C CA . GLY A 1 83 ? 2.179 -5.146 -20.276 1.00 93.69 83 GLY A CA 1
ATOM 690 C C . GLY A 1 83 ? 0.936 -5.824 -19.696 1.00 93.69 83 GLY A C 1
ATOM 691 O O . GLY A 1 83 ? -0.140 -5.226 -19.730 1.00 93.69 83 GLY A O 1
ATOM 692 N N . LYS A 1 84 ? 1.061 -7.022 -19.109 1.00 94.19 84 LYS A N 1
ATOM 693 C CA . LYS A 1 84 ? -0.046 -7.695 -18.423 1.00 94.19 84 LYS A CA 1
ATOM 694 C C . LYS A 1 84 ? -0.307 -7.058 -17.059 1.00 94.19 84 LYS A C 1
ATOM 696 O O . LYS A 1 84 ? 0.628 -6.776 -16.314 1.00 94.19 84 LYS A O 1
ATOM 701 N N . THR A 1 85 ? -1.580 -6.909 -16.707 1.00 93.00 85 THR A N 1
ATOM 702 C CA . THR A 1 85 ? -1.997 -6.468 -15.372 1.00 93.00 85 THR A CA 1
ATOM 703 C C . THR A 1 85 ? -1.693 -7.520 -14.316 1.00 93.00 85 THR A C 1
ATOM 705 O O . THR A 1 85 ? -2.050 -8.688 -14.482 1.00 93.00 85 THR A O 1
ATOM 708 N N . VAL A 1 86 ? -1.056 -7.089 -13.227 1.00 91.06 86 VAL A N 1
ATOM 709 C CA . VAL A 1 86 ? -0.915 -7.883 -12.003 1.00 91.06 86 VAL A CA 1
ATOM 710 C C . VAL A 1 86 ? -1.958 -7.400 -11.001 1.00 91.06 86 VAL A C 1
ATOM 712 O O . VAL A 1 86 ? -1.977 -6.203 -10.696 1.00 91.06 86 VAL A O 1
ATOM 715 N N . PRO A 1 87 ? -2.834 -8.297 -10.512 1.00 86.69 87 PRO A N 1
ATOM 716 C CA . PRO A 1 87 ? -3.788 -7.961 -9.467 1.00 86.69 87 PRO A CA 1
ATOM 717 C C . PRO A 1 87 ? -3.084 -7.425 -8.220 1.00 86.69 87 PRO A C 1
ATOM 719 O O . PRO A 1 87 ? -2.015 -7.908 -7.843 1.00 86.69 87 PRO A O 1
ATOM 722 N N . ILE A 1 88 ? -3.702 -6.438 -7.576 1.00 82.25 88 ILE A N 1
ATOM 723 C CA . ILE A 1 88 ? -3.300 -6.003 -6.240 1.00 82.25 88 ILE A CA 1
ATOM 724 C C . ILE A 1 88 ? -3.815 -7.056 -5.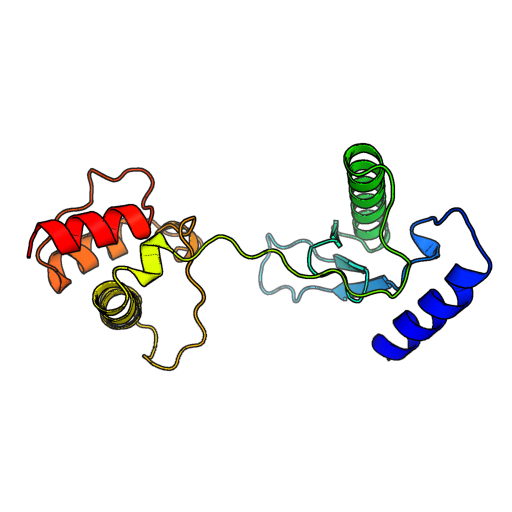260 1.00 82.25 88 ILE A C 1
ATOM 726 O O . ILE A 1 88 ? -5.002 -7.381 -5.277 1.00 82.25 88 ILE A O 1
ATOM 730 N N . ALA A 1 89 ? -2.925 -7.599 -4.434 1.00 80.44 89 ALA A N 1
ATOM 731 C CA . ALA A 1 89 ? -3.327 -8.383 -3.277 1.00 80.44 89 ALA A CA 1
ATOM 732 C C . ALA A 1 89 ? -3.614 -7.406 -2.133 1.00 80.44 89 ALA A C 1
ATOM 734 O O . ALA A 1 89 ? -2.721 -6.668 -1.722 1.00 80.44 89 ALA A O 1
ATOM 735 N N . PHE A 1 90 ? -4.860 -7.369 -1.669 1.00 83.75 90 PHE A N 1
ATOM 736 C CA . PHE A 1 90 ? -5.236 -6.622 -0.473 1.00 83.75 90 PHE A CA 1
ATOM 737 C C . PHE A 1 90 ? -5.082 -7.514 0.757 1.00 83.75 90 PHE A C 1
ATOM 739 O O . PHE A 1 90 ? -5.316 -8.724 0.677 1.00 83.75 90 PHE A O 1
ATOM 746 N N . ALA A 1 91 ? -4.712 -6.909 1.886 1.00 88.62 91 ALA A N 1
ATOM 747 C CA . ALA A 1 91 ? -4.817 -7.566 3.181 1.00 88.62 91 ALA A CA 1
ATOM 748 C C . ALA A 1 91 ? -6.286 -7.932 3.467 1.00 88.62 91 ALA A C 1
ATOM 750 O O . ALA A 1 91 ? -7.215 -7.299 2.958 1.00 88.62 91 ALA A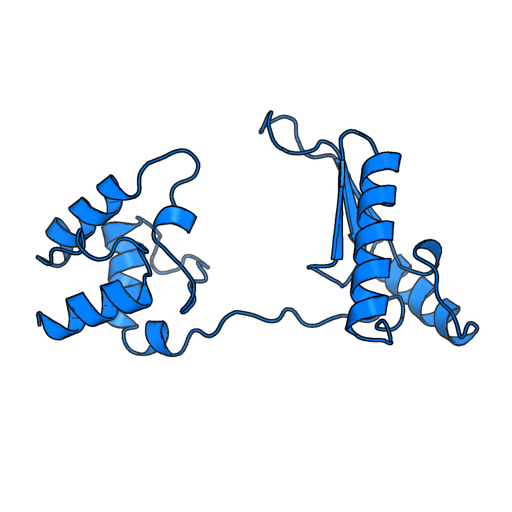 O 1
ATOM 751 N N . SER A 1 92 ? -6.490 -8.991 4.252 1.00 93.81 92 SER A N 1
ATOM 752 C CA . SER A 1 92 ? -7.828 -9.446 4.654 1.00 93.81 92 SER A CA 1
ATOM 753 C C . SER A 1 92 ? -8.580 -8.337 5.394 1.00 93.81 92 SER A C 1
ATOM 755 O O . SER A 1 92 ? -7.968 -7.577 6.131 1.00 93.81 92 SER A O 1
ATOM 757 N N . THR A 1 93 ? -9.901 -8.275 5.234 1.00 95.50 93 THR A N 1
ATOM 758 C CA . THR A 1 93 ? -10.799 -7.379 5.990 1.00 95.50 93 THR A CA 1
ATOM 759 C C . THR A 1 93 ? -11.723 -8.147 6.937 1.00 95.50 93 THR A C 1
ATOM 761 O O . THR A 1 93 ? -12.568 -7.561 7.599 1.00 95.50 93 THR A O 1
ATOM 764 N N . LYS A 1 94 ? -11.598 -9.478 7.018 1.00 97.00 94 LYS A N 1
ATOM 765 C CA . LYS A 1 94 ? -12.574 -10.357 7.683 1.00 97.00 94 LYS A CA 1
ATOM 766 C C . LYS A 1 94 ? -12.797 -10.044 9.162 1.00 97.00 94 LYS A C 1
ATOM 768 O O . LYS A 1 94 ? -13.900 -10.275 9.658 1.00 97.00 94 LYS A O 1
ATOM 773 N N . ARG A 1 95 ? -11.756 -9.634 9.894 1.00 97.19 95 ARG A N 1
ATOM 774 C CA . ARG A 1 95 ? -11.878 -9.299 11.320 1.00 97.19 95 ARG A CA 1
ATOM 775 C C . ARG A 1 95 ? -12.512 -7.928 11.481 1.00 97.19 95 ARG A C 1
ATOM 777 O O . ARG A 1 95 ? -13.408 -7.792 12.304 1.00 97.19 95 ARG A O 1
ATOM 784 N N . VAL A 1 96 ? -12.086 -6.954 10.684 1.00 95.44 96 VAL A N 1
ATOM 785 C CA . VAL A 1 96 ? -12.660 -5.604 10.709 1.00 95.44 96 VAL A CA 1
ATOM 786 C C . VAL A 1 96 ? -14.132 -5.614 10.281 1.00 95.44 96 VAL A C 1
ATOM 788 O O . VAL A 1 96 ? -14.969 -5.055 10.984 1.00 95.44 96 VAL A O 1
ATOM 791 N N . ASP A 1 97 ? -14.475 -6.335 9.212 1.00 95.69 97 ASP A N 1
ATOM 792 C CA . ASP A 1 97 ? -15.841 -6.448 8.679 1.00 95.69 97 ASP A CA 1
ATOM 793 C C . ASP A 1 97 ? -16.820 -7.061 9.690 1.00 95.69 97 ASP A C 1
ATOM 795 O O . ASP A 1 97 ? -18.017 -6.773 9.662 1.00 95.69 97 ASP A O 1
ATOM 799 N N . ARG A 1 98 ? -16.330 -7.891 10.623 1.00 96.88 98 ARG A N 1
ATOM 800 C CA . ARG A 1 98 ? -17.152 -8.432 11.718 1.00 96.88 98 ARG A CA 1
ATOM 801 C C . ARG A 1 98 ? -17.698 -7.331 12.631 1.00 96.88 98 ARG A C 1
ATOM 803 O O . ARG A 1 98 ? -18.749 -7.520 13.234 1.00 96.88 98 ARG A O 1
ATOM 810 N N . TYR A 1 99 ? -16.989 -6.213 12.724 1.00 96.25 99 TYR A N 1
ATOM 811 C CA . TYR A 1 99 ? -17.300 -5.078 13.584 1.00 96.25 99 TYR A CA 1
ATOM 812 C C . TYR A 1 99 ? -17.592 -3.826 12.747 1.00 96.25 99 TYR A C 1
ATOM 814 O O . TYR A 1 99 ? -17.180 -2.727 13.112 1.00 96.25 99 TYR A O 1
ATOM 822 N N . ALA A 1 100 ? -18.268 -3.989 11.603 1.00 93.44 100 ALA A N 1
ATOM 823 C CA . ALA A 1 100 ? -18.494 -2.920 10.629 1.00 93.44 100 ALA A CA 1
ATOM 824 C C . ALA A 1 100 ? -19.143 -1.656 11.231 1.00 93.44 100 ALA A C 1
ATOM 826 O O . ALA A 1 100 ? -18.778 -0.548 10.850 1.00 93.44 100 ALA A O 1
ATOM 827 N N . ASP A 1 101 ? -20.046 -1.802 12.206 1.00 94.06 101 ASP A N 1
ATOM 828 C CA . ASP A 1 101 ? -20.681 -0.675 12.903 1.00 94.06 101 ASP A CA 1
ATOM 829 C C . ASP A 1 101 ? -19.686 0.107 13.779 1.00 94.06 101 ASP A C 1
ATOM 831 O O . ASP A 1 101 ? -19.715 1.338 13.831 1.00 94.06 101 ASP A O 1
ATOM 835 N N . ILE A 1 102 ? -18.776 -0.599 14.457 1.00 96.19 102 ILE A N 1
ATOM 836 C CA . ILE A 1 102 ? -17.695 0.014 15.235 1.00 96.19 102 ILE A CA 1
ATOM 837 C C . ILE A 1 102 ? -16.698 0.676 14.287 1.00 96.19 102 ILE A C 1
ATOM 839 O O . ILE A 1 102 ? -16.286 1.803 14.544 1.00 96.19 102 ILE A O 1
ATOM 843 N N . ALA A 1 103 ? -16.345 0.008 13.188 1.00 94.56 103 ALA A N 1
ATOM 844 C CA . ALA A 1 103 ? -15.413 0.513 12.190 1.00 94.56 103 ALA A CA 1
ATOM 845 C C . ALA A 1 103 ? -15.911 1.814 11.537 1.00 94.56 103 ALA A C 1
ATOM 847 O O . ALA A 1 103 ? -15.151 2.775 11.430 1.00 94.56 103 ALA A O 1
ATOM 848 N N . GLU A 1 104 ? -17.191 1.883 11.158 1.00 92.94 104 GLU A N 1
ATOM 849 C CA . GLU A 1 104 ? -17.799 3.092 10.592 1.00 92.94 104 GLU A CA 1
ATOM 850 C C . GLU A 1 104 ? -17.774 4.255 11.593 1.00 92.94 104 GLU A C 1
ATOM 852 O O . GLU A 1 104 ? -17.302 5.349 11.265 1.00 92.94 104 GLU A O 1
ATOM 857 N N . ARG A 1 105 ? -18.209 4.012 12.837 1.00 94.06 105 ARG A N 1
ATOM 858 C CA . ARG A 1 105 ? -18.160 5.023 13.905 1.00 94.06 105 ARG A CA 1
ATOM 859 C C . ARG A 1 105 ? -16.736 5.454 14.219 1.00 94.06 105 ARG A C 1
ATOM 861 O O . ARG A 1 105 ? -16.495 6.638 14.408 1.00 94.06 105 ARG A O 1
ATOM 868 N N . PHE A 1 106 ? -15.782 4.530 14.236 1.00 94.38 106 PHE A N 1
ATOM 869 C CA . PHE A 1 106 ? -14.372 4.846 14.428 1.00 94.38 106 PHE A CA 1
ATOM 870 C C . PHE A 1 106 ? -13.863 5.779 13.322 1.00 94.38 106 PHE A C 1
ATOM 872 O O . PHE A 1 106 ? -13.306 6.837 13.612 1.00 94.38 106 PHE A O 1
ATOM 879 N N . LEU A 1 107 ? -14.111 5.451 12.052 1.00 93.44 107 LEU A N 1
ATOM 880 C CA . LEU A 1 107 ? -13.696 6.300 10.934 1.00 93.44 107 LEU A CA 1
ATOM 881 C C . LEU A 1 107 ? -14.328 7.697 11.010 1.00 93.44 107 LEU A C 1
ATOM 883 O O . LEU A 1 107 ? -13.643 8.684 10.747 1.00 93.44 107 LEU A O 1
ATOM 887 N N . CYS A 1 108 ? -15.596 7.797 11.412 1.00 92.88 108 CYS A N 1
ATOM 888 C CA . CYS A 1 108 ? -16.302 9.076 11.464 1.00 92.88 108 CYS A CA 1
ATOM 889 C C . CYS A 1 108 ? -15.969 9.909 12.707 1.00 92.88 108 CYS A C 1
ATOM 891 O O . CYS A 1 108 ? -15.613 11.079 12.599 1.00 92.88 108 CYS A O 1
ATOM 893 N N . GLU A 1 109 ? -16.094 9.315 13.890 1.00 93.94 109 GLU A N 1
ATOM 894 C CA . GLU A 1 109 ? -16.054 10.018 15.176 1.00 93.94 109 GLU A CA 1
ATOM 895 C C . GLU A 1 109 ? -14.632 10.099 15.751 1.00 93.94 109 GLU A C 1
ATOM 897 O O . GLU A 1 109 ? -14.293 11.092 16.391 1.00 93.94 109 GLU A O 1
ATOM 902 N N . VAL A 1 110 ? -13.776 9.100 15.498 1.00 92.88 110 VAL A N 1
ATOM 903 C CA . VAL A 1 110 ? -12.381 9.096 15.981 1.00 92.88 110 VAL A CA 1
ATOM 904 C C . VAL A 1 110 ? -11.437 9.696 14.940 1.00 92.88 110 VAL A C 1
ATOM 906 O O . VAL A 1 110 ? -10.629 10.570 15.264 1.00 92.88 110 VAL A O 1
ATOM 909 N N . MET A 1 111 ? -11.555 9.260 13.683 1.00 89.88 111 MET A N 1
ATOM 910 C CA . MET A 1 111 ? -10.636 9.666 12.610 1.00 89.88 111 MET A CA 1
ATOM 911 C C . MET A 1 111 ? -11.109 10.903 11.836 1.00 89.88 111 MET A C 1
ATOM 913 O O . MET A 1 111 ? -10.320 11.504 11.109 1.00 89.88 111 MET A O 1
ATOM 917 N N . GLY A 1 112 ? -12.371 11.313 11.997 1.00 88.75 112 GLY A N 1
ATOM 918 C CA . GLY A 1 112 ? -12.924 12.504 11.348 1.00 88.75 112 GLY A CA 1
ATOM 919 C C . GLY A 1 112 ? -13.168 12.352 9.843 1.00 88.75 112 GLY A C 1
ATOM 920 O O . GLY A 1 112 ? -13.328 13.354 9.143 1.00 88.75 112 GLY A O 1
ATOM 921 N N . PHE A 1 113 ? -13.182 11.126 9.315 1.00 89.25 113 PHE A N 1
ATOM 922 C CA . PHE A 1 113 ? -13.552 10.884 7.926 1.00 89.25 113 PHE A CA 1
ATOM 923 C C . PHE A 1 113 ? -15.059 11.054 7.732 1.00 89.25 113 PHE A C 1
ATOM 925 O O . PHE A 1 113 ? -15.866 10.728 8.596 1.00 89.25 113 PHE A O 1
ATOM 932 N N . ALA A 1 114 ? -15.470 11.534 6.561 1.00 84.62 114 ALA A N 1
ATOM 933 C CA . ALA A 1 114 ? -16.880 11.470 6.195 1.00 84.62 114 ALA A CA 1
ATOM 934 C C . ALA A 1 114 ? -17.312 10.000 6.037 1.00 84.62 114 ALA A C 1
ATOM 936 O O . ALA A 1 114 ? -16.535 9.187 5.538 1.00 84.62 114 ALA A O 1
ATOM 937 N N . SER A 1 115 ? -18.569 9.678 6.351 1.00 73.94 115 SER A N 1
ATOM 938 C CA . SER A 1 115 ? -19.134 8.323 6.186 1.00 73.94 115 SER A CA 1
ATOM 939 C C . SER A 1 115 ? -19.076 7.793 4.746 1.00 73.94 115 SER A C 1
ATOM 941 O O . SER A 1 115 ? -19.110 6.593 4.508 1.00 73.94 115 SER A O 1
ATOM 943 N N . VAL A 1 116 ? -18.944 8.691 3.768 1.00 71.44 116 VAL A N 1
ATOM 944 C CA . VAL A 1 116 ? -18.792 8.372 2.339 1.00 71.44 116 VAL A CA 1
ATOM 945 C C . VAL A 1 116 ? -17.333 8.361 1.864 1.00 71.44 116 VAL A C 1
ATOM 947 O O . VAL A 1 116 ? -17.073 8.278 0.664 1.00 71.44 116 VAL A O 1
ATOM 950 N N . SER A 1 117 ? -16.369 8.512 2.774 1.00 73.81 117 SER A N 1
ATOM 951 C CA . SER A 1 117 ? -14.951 8.572 2.426 1.00 73.81 117 SER A CA 1
ATOM 952 C C . SER A 1 117 ? -14.453 7.199 1.953 1.00 73.81 117 SER A C 1
ATOM 954 O O . SER A 1 117 ? -14.744 6.196 2.604 1.00 73.81 117 SER A O 1
ATOM 956 N N . PRO A 1 118 ? -13.672 7.111 0.857 1.00 73.75 118 PRO A N 1
ATOM 957 C CA . PRO A 1 118 ? -13.194 5.844 0.301 1.00 73.75 118 PRO A CA 1
ATOM 958 C C . PRO A 1 118 ? -12.004 5.266 1.092 1.00 73.75 118 PRO A C 1
ATOM 960 O O . PRO A 1 118 ? -11.007 4.844 0.504 1.00 73.75 118 PRO A O 1
ATOM 963 N N . VAL A 1 119 ? -12.061 5.288 2.425 1.00 86.94 119 VAL A N 1
ATOM 964 C CA . VAL A 1 119 ? -10.973 4.796 3.278 1.00 86.94 119 VAL A CA 1
ATOM 965 C C . VAL A 1 119 ? -11.014 3.276 3.314 1.00 86.94 119 VAL A C 1
ATOM 967 O O . VAL A 1 119 ? -12.017 2.678 3.695 1.00 86.94 119 VAL A O 1
ATOM 970 N N . PHE A 1 120 ? -9.905 2.653 2.927 1.00 89.31 120 PHE A N 1
ATOM 971 C CA . PHE A 1 120 ? -9.710 1.219 3.082 1.00 89.31 120 PHE A CA 1
ATOM 972 C C . PHE A 1 120 ? -8.965 0.944 4.388 1.00 89.31 120 PHE A C 1
ATOM 974 O O . PHE A 1 120 ? -7.868 1.464 4.589 1.00 89.31 120 PHE A O 1
ATOM 981 N N . ILE A 1 121 ? -9.548 0.103 5.241 1.00 93.06 121 ILE A N 1
ATOM 982 C CA . ILE A 1 121 ? -8.902 -0.462 6.427 1.00 93.06 121 ILE A CA 1
ATOM 983 C C . ILE A 1 121 ? -8.942 -1.984 6.343 1.00 93.06 121 ILE A C 1
ATOM 985 O O . ILE A 1 121 ? -9.883 -2.561 5.801 1.00 93.06 121 ILE A O 1
ATOM 989 N N . SER A 1 122 ? -7.904 -2.631 6.857 1.00 94.69 122 SER A N 1
ATOM 990 C CA . SER A 1 122 ? -7.738 -4.083 6.816 1.00 94.69 122 SER A CA 1
ATOM 991 C C . SER A 1 122 ? -7.443 -4.646 8.202 1.00 94.69 122 SER A C 1
ATOM 993 O O . SER A 1 122 ? -7.197 -3.902 9.148 1.00 94.69 122 SER A O 1
ATOM 995 N N . ASP A 1 123 ? -7.409 -5.970 8.309 1.00 96.31 123 ASP A N 1
ATOM 996 C CA . ASP A 1 123 ? -7.041 -6.704 9.521 1.00 96.31 123 ASP A CA 1
ATOM 997 C C . ASP A 1 123 ? -5.601 -6.392 9.981 1.00 96.31 123 ASP A C 1
ATOM 999 O O . ASP A 1 123 ? -5.261 -6.635 11.139 1.00 96.31 123 ASP A O 1
ATOM 1003 N N . GLU A 1 124 ? -4.765 -5.844 9.094 1.00 95.62 124 GLU A N 1
ATOM 1004 C CA . GLU A 1 124 ? -3.386 -5.428 9.379 1.00 95.62 124 GLU A CA 1
ATOM 1005 C C . GLU A 1 124 ? -3.254 -3.926 9.669 1.00 95.62 124 GLU A C 1
ATOM 1007 O O . GLU A 1 124 ? -2.182 -3.484 10.073 1.00 95.62 124 GLU A O 1
ATOM 1012 N N . SER A 1 125 ? -4.323 -3.141 9.504 1.00 94.94 125 SER A N 1
ATOM 1013 C CA . SER A 1 125 ? -4.276 -1.700 9.754 1.00 94.94 125 SER A CA 1
ATOM 1014 C C . SER A 1 125 ? -4.098 -1.389 11.239 1.00 94.94 125 SER A C 1
ATOM 1016 O O . SER A 1 125 ? -4.706 -2.031 12.103 1.00 94.94 125 SER A O 1
ATOM 1018 N N . CYS A 1 126 ? -3.307 -0.365 11.542 1.00 94.12 126 CYS A N 1
ATOM 1019 C CA . CYS A 1 126 ? -3.076 0.121 12.897 1.00 94.12 126 CYS A CA 1
ATOM 1020 C C . CYS A 1 126 ? -3.288 1.636 13.001 1.00 94.12 126 CYS A C 1
ATOM 1022 O O . CYS A 1 126 ? -3.321 2.347 11.999 1.00 94.12 126 CYS A O 1
ATOM 1024 N N . LEU A 1 127 ? -3.422 2.153 14.225 1.00 92.88 127 LEU A N 1
ATOM 1025 C CA . LEU A 1 127 ? -3.560 3.596 14.467 1.00 92.88 127 LEU A CA 1
ATOM 1026 C C . LEU A 1 127 ? -2.414 4.409 13.841 1.00 92.88 127 LEU A C 1
ATOM 1028 O O . LEU A 1 127 ? -2.644 5.505 13.335 1.00 92.88 127 LEU A O 1
ATOM 1032 N N . GLY A 1 128 ? -1.200 3.848 13.824 1.00 89.12 128 GLY A N 1
ATOM 1033 C CA . GLY A 1 128 ? -0.016 4.489 13.252 1.00 89.12 128 GLY A CA 1
ATOM 1034 C C . GLY A 1 128 ? -0.127 4.789 11.754 1.00 89.12 128 GLY A C 1
ATOM 1035 O O . GLY A 1 128 ? 0.443 5.781 11.303 1.00 89.12 128 GLY A O 1
ATOM 1036 N N . ASP A 1 129 ? -0.920 4.020 11.000 1.00 88.00 129 ASP A N 1
ATOM 1037 C CA . ASP A 1 129 ? -1.130 4.237 9.558 1.00 88.00 129 ASP A CA 1
ATOM 1038 C C . ASP A 1 129 ? -1.780 5.596 9.247 1.00 88.00 129 ASP A C 1
ATOM 1040 O O . ASP A 1 129 ? -1.720 6.087 8.119 1.00 88.00 129 ASP A O 1
ATOM 1044 N N . PHE A 1 130 ? -2.393 6.222 10.254 1.00 85.25 130 PHE A N 1
ATOM 1045 C CA . PHE A 1 130 ? -3.139 7.471 10.135 1.00 85.25 130 PHE A CA 1
ATOM 1046 C C . PHE A 1 130 ? -2.468 8.645 10.858 1.00 85.25 130 PHE A C 1
ATOM 1048 O O . PHE A 1 130 ? -3.010 9.748 10.858 1.00 85.25 130 PHE A O 1
ATOM 1055 N N . CYS A 1 131 ? -1.281 8.437 11.437 1.00 80.88 131 CYS A N 1
ATOM 1056 C CA . CYS A 1 131 ? -0.516 9.446 12.174 1.00 80.88 131 CYS A CA 1
ATOM 1057 C C . CYS A 1 131 ? 0.768 9.852 11.421 1.00 80.88 131 CYS A C 1
ATOM 1059 O O . CYS A 1 131 ? 1.866 9.568 11.910 1.00 80.88 131 CYS A O 1
ATOM 1061 N N . PRO A 1 132 ? 0.711 10.521 10.251 1.00 64.38 132 PRO A N 1
ATOM 1062 C CA . PRO A 1 132 ? 1.932 10.948 9.575 1.00 64.38 132 PRO A CA 1
ATOM 1063 C C . PRO A 1 132 ? 2.680 11.985 10.434 1.00 64.38 132 PRO A C 1
ATOM 1065 O O . PRO A 1 132 ? 2.280 13.143 10.521 1.00 64.38 132 PRO A O 1
ATOM 1068 N N . GLY A 1 133 ? 3.766 11.555 11.086 1.00 62.66 133 GLY A N 1
ATOM 1069 C CA . GLY A 1 133 ? 4.616 12.400 11.934 1.00 62.66 133 GLY A CA 1
ATOM 1070 C C . GLY A 1 133 ? 4.091 12.673 13.353 1.00 62.66 133 GLY A C 1
ATOM 1071 O O . GLY A 1 133 ? 4.615 13.572 14.008 1.00 62.66 133 GLY A O 1
ATOM 1072 N N . GLY A 1 134 ? 3.082 11.928 13.827 1.00 68.88 134 GLY A N 1
ATOM 1073 C CA . GLY A 1 134 ? 2.451 12.111 15.146 1.00 68.88 134 GLY A CA 1
ATOM 1074 C C . GLY A 1 134 ? 2.375 10.835 15.996 1.00 68.88 134 GLY A C 1
ATOM 1075 O O . GLY A 1 134 ? 2.768 9.760 15.550 1.00 68.88 134 GLY A O 1
ATOM 1076 N N . SER A 1 135 ? 1.861 10.959 17.227 1.00 79.19 135 SER A N 1
ATOM 1077 C CA . SER A 1 135 ? 1.606 9.828 18.139 1.00 79.19 135 SER A CA 1
ATOM 1078 C C . SER A 1 135 ? 0.170 9.313 17.997 1.00 79.19 135 SER A C 1
ATOM 1080 O O . SER A 1 135 ? -0.764 10.098 17.828 1.00 79.19 135 SER A O 1
ATOM 1082 N N . ALA A 1 136 ? -0.013 7.997 18.131 1.00 86.31 136 ALA A N 1
ATOM 1083 C CA . ALA A 1 136 ? -1.326 7.349 18.163 1.00 86.31 136 ALA A CA 1
ATOM 1084 C C . ALA A 1 136 ? -2.141 7.678 19.432 1.00 86.31 136 ALA A C 1
ATOM 1086 O O . ALA A 1 136 ? -3.336 7.383 19.483 1.00 86.31 136 ALA A O 1
ATOM 1087 N N . GLU A 1 137 ? -1.522 8.304 20.440 1.00 87.81 137 GLU A N 1
ATOM 1088 C CA . GLU A 1 137 ? -2.148 8.676 21.718 1.00 87.81 137 GLU A CA 1
ATOM 1089 C C . GLU A 1 137 ? -3.413 9.527 21.550 1.00 87.81 137 GLU A C 1
ATOM 1091 O O . GLU A 1 137 ? -4.394 9.308 22.260 1.00 87.81 137 GLU A O 1
ATOM 1096 N N . GLU A 1 138 ? -3.435 10.455 20.584 1.00 88.25 138 GLU A N 1
ATOM 1097 C CA . GLU A 1 138 ? -4.621 11.283 20.323 1.00 88.25 138 GLU A CA 1
ATOM 1098 C C . GLU A 1 138 ? -5.828 10.415 19.940 1.00 88.25 138 GLU A C 1
ATOM 1100 O O . GLU A 1 138 ? -6.944 10.634 20.416 1.00 88.25 138 GLU A O 1
ATOM 1105 N N . TYR A 1 139 ? -5.607 9.400 19.103 1.00 91.88 139 TYR A N 1
ATOM 1106 C CA . TYR A 1 139 ? -6.668 8.489 18.696 1.00 91.88 139 TYR A CA 1
ATOM 1107 C C . TYR A 1 139 ? -7.062 7.534 19.819 1.00 91.88 139 TYR A C 1
ATOM 1109 O O . TYR A 1 139 ? -8.248 7.251 19.960 1.00 91.88 139 TYR A O 1
ATOM 1117 N N . MET A 1 140 ? -6.121 7.089 20.656 1.00 93.38 140 MET A N 1
ATOM 1118 C CA . MET A 1 140 ? -6.440 6.284 21.843 1.00 93.38 140 MET A CA 1
ATOM 1119 C C . MET A 1 140 ? -7.359 7.041 22.808 1.00 93.38 140 MET A C 1
ATOM 1121 O O . MET A 1 140 ? -8.343 6.482 23.292 1.00 93.38 140 MET A O 1
ATOM 1125 N N . GLU A 1 141 ? -7.096 8.327 23.037 1.00 92.50 141 GLU A N 1
ATOM 1126 C CA . GLU A 1 141 ? -7.940 9.154 23.898 1.00 92.50 141 GLU A CA 1
ATOM 1127 C C . GLU A 1 141 ? -9.320 9.412 23.274 1.00 92.50 141 GLU A C 1
ATOM 1129 O O . GLU A 1 141 ? -10.341 9.300 23.952 1.00 92.50 141 GLU A O 1
ATOM 1134 N N . LYS A 1 142 ? -9.396 9.651 21.959 1.00 93.75 142 LYS A N 1
ATOM 1135 C CA . LYS A 1 142 ? -10.687 9.742 21.255 1.00 93.75 142 LYS A CA 1
ATOM 1136 C C . LYS A 1 142 ? -11.477 8.434 21.303 1.00 93.75 142 LYS A C 1
ATOM 1138 O O . LYS A 1 142 ? -12.693 8.480 21.464 1.00 93.75 142 LYS A O 1
ATOM 1143 N N . ILE A 1 143 ? -10.822 7.274 21.198 1.00 95.81 143 ILE A N 1
ATOM 1144 C CA . ILE A 1 143 ? -11.483 5.969 21.364 1.00 95.81 143 ILE A CA 1
ATOM 1145 C C . ILE A 1 143 ? -12.115 5.881 22.754 1.00 95.81 143 ILE A C 1
ATOM 1147 O O . ILE A 1 143 ? -13.293 5.532 22.852 1.00 95.81 143 ILE A O 1
ATOM 1151 N N . ARG A 1 144 ? -11.379 6.259 23.810 1.00 95.31 144 ARG A N 1
ATOM 1152 C CA . ARG A 1 144 ? -11.917 6.309 25.175 1.00 95.31 144 ARG A CA 1
ATOM 1153 C C . ARG A 1 144 ? -13.130 7.235 25.259 1.00 95.31 144 ARG A C 1
ATOM 1155 O O . ARG A 1 144 ? -14.137 6.849 25.830 1.00 95.31 144 ARG A O 1
ATOM 1162 N N . GLN A 1 145 ? -13.085 8.416 24.650 1.00 95.38 145 G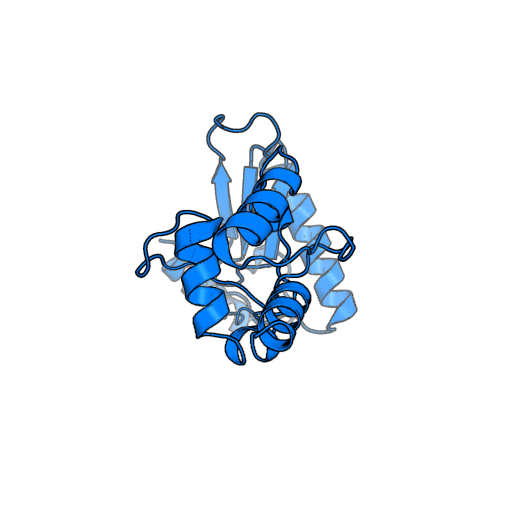LN A N 1
ATOM 1163 C CA . GLN A 1 145 ? -14.203 9.369 24.692 1.00 95.38 145 GLN A CA 1
ATOM 1164 C C . GLN A 1 145 ? -15.446 8.898 23.919 1.00 95.38 145 GLN A C 1
ATOM 1166 O O . GLN A 1 145 ? -16.568 9.120 24.367 1.00 95.38 145 GLN A O 1
ATOM 1171 N N . VAL A 1 146 ? -15.262 8.263 22.759 1.00 96.00 146 VAL A N 1
ATOM 1172 C CA . VAL A 1 146 ? -16.355 7.860 21.854 1.00 96.00 146 VAL A CA 1
ATOM 1173 C C . VAL A 1 146 ? -16.992 6.529 22.257 1.00 96.00 146 VAL A C 1
ATOM 1175 O O . VAL A 1 146 ? -18.198 6.328 22.071 1.00 96.00 146 VAL A O 1
ATOM 1178 N N . PHE A 1 147 ? -16.184 5.601 22.773 1.00 96.19 147 PHE A N 1
ATOM 1179 C CA . PHE A 1 147 ? -16.605 4.232 23.065 1.00 96.19 147 PHE A CA 1
ATOM 1180 C C . PHE A 1 147 ? -16.570 3.872 24.553 1.00 96.19 147 PHE A C 1
ATOM 1182 O O . PHE A 1 147 ? -17.033 2.787 24.881 1.00 96.19 147 PHE A O 1
ATOM 1189 N N . ASP A 1 148 ? -16.063 4.749 25.427 1.00 95.88 148 ASP A N 1
ATOM 1190 C CA . ASP A 1 148 ? -15.853 4.494 26.865 1.00 95.88 148 ASP A CA 1
ATOM 1191 C C . ASP A 1 148 ? -14.966 3.265 27.136 1.00 95.88 148 ASP A C 1
ATOM 1193 O O . ASP A 1 148 ? -15.178 2.483 28.060 1.00 95.88 148 ASP A O 1
ATOM 1197 N N . VAL A 1 149 ? -13.965 3.057 26.272 1.00 96.50 149 VAL A N 1
ATOM 1198 C CA . VAL A 1 149 ? -13.084 1.883 26.300 1.00 96.50 149 VAL A CA 1
ATOM 1199 C C . VAL A 1 149 ? -11.625 2.310 26.259 1.00 96.50 149 VAL A C 1
ATOM 1201 O O . VAL A 1 149 ? -11.202 3.052 25.375 1.00 96.50 149 VAL A O 1
ATOM 1204 N N . ASP A 1 150 ? -10.842 1.788 27.202 1.00 95.12 150 ASP A N 1
ATOM 1205 C CA . ASP A 1 150 ? -9.389 1.919 27.201 1.00 95.12 150 ASP A CA 1
ATOM 1206 C C . ASP A 1 150 ? -8.740 0.854 26.307 1.00 95.12 150 ASP A C 1
ATOM 1208 O O . ASP A 1 150 ? -9.041 -0.341 26.410 1.00 95.12 150 ASP A O 1
ATOM 1212 N N . VAL A 1 151 ? -7.850 1.313 25.430 1.00 95.25 151 VAL A N 1
ATOM 1213 C CA . VAL A 1 151 ? -7.086 0.491 24.481 1.00 95.25 151 VAL A CA 1
ATOM 1214 C C . VAL A 1 151 ? -5.583 0.752 24.561 1.00 95.25 151 VAL A C 1
ATOM 1216 O O . VAL A 1 151 ? -4.836 0.299 23.698 1.00 95.25 151 VAL A O 1
ATOM 1219 N N . THR A 1 152 ? -5.125 1.485 25.579 1.00 93.88 152 THR A N 1
ATOM 1220 C CA . THR A 1 152 ? -3.702 1.815 25.763 1.00 93.88 152 THR A CA 1
ATOM 1221 C C . THR A 1 152 ? -2.826 0.579 25.984 1.00 93.88 152 THR A C 1
ATOM 1223 O O . THR A 1 152 ? -1.630 0.627 25.716 1.00 93.88 152 THR A O 1
ATOM 1226 N N . ASP A 1 153 ? -3.418 -0.545 26.406 1.00 94.62 153 ASP A N 1
ATOM 1227 C CA . ASP A 1 153 ? -2.743 -1.838 26.539 1.00 94.62 153 ASP A CA 1
ATOM 1228 C C . ASP A 1 153 ? -2.489 -2.546 25.194 1.00 94.62 153 ASP A C 1
ATOM 1230 O O . ASP A 1 153 ? -1.710 -3.497 25.130 1.00 94.62 153 ASP A O 1
ATOM 1234 N N . ILE A 1 154 ? -3.122 -2.095 24.106 1.00 94.38 154 ILE A N 1
ATOM 1235 C CA . ILE A 1 154 ? -2.941 -2.647 22.760 1.00 94.38 154 ILE A CA 1
ATOM 1236 C C . ILE A 1 154 ? -1.774 -1.917 22.084 1.00 94.38 154 ILE A C 1
ATOM 1238 O O . ILE A 1 154 ? -1.965 -1.050 21.233 1.00 94.38 154 ILE A O 1
ATOM 1242 N N . GLU A 1 155 ? -0.546 -2.287 22.457 1.00 90.31 155 GLU A N 1
ATOM 1243 C CA . GLU A 1 155 ? 0.692 -1.646 21.973 1.00 90.31 155 GLU A CA 1
ATOM 1244 C C . GLU A 1 155 ? 0.831 -1.656 20.442 1.00 90.31 155 GLU A C 1
ATOM 1246 O O . GLU A 1 155 ? 1.387 -0.729 19.857 1.00 90.31 155 GLU A O 1
ATOM 1251 N N . SER A 1 156 ? 0.296 -2.685 19.772 1.00 91.31 156 SER A N 1
ATOM 1252 C CA . SER A 1 156 ? 0.296 -2.776 18.306 1.00 91.31 156 SER A CA 1
ATOM 1253 C C . SER A 1 156 ? -0.547 -1.683 17.642 1.00 91.31 156 SER A C 1
ATOM 1255 O O . SER A 1 156 ? -0.378 -1.413 16.453 1.00 91.31 156 SER A O 1
ATOM 1257 N N . GLY A 1 157 ? -1.504 -1.106 18.377 1.00 92.81 157 GLY A N 1
ATOM 1258 C CA . GLY A 1 157 ? -2.519 -0.205 17.845 1.00 92.81 157 GLY A CA 1
ATOM 1259 C C . GLY A 1 157 ? -3.378 -0.836 16.745 1.00 92.81 157 GLY A C 1
ATOM 1260 O O . GLY A 1 157 ? -3.964 -0.098 15.955 1.00 92.81 157 GLY A O 1
ATOM 1261 N N . ASN A 1 158 ? -3.416 -2.170 16.628 1.00 96.69 158 ASN A N 1
ATOM 1262 C CA . ASN A 1 158 ? -4.135 -2.856 15.557 1.00 96.69 158 ASN A CA 1
ATOM 1263 C C . ASN A 1 158 ? -5.646 -2.608 15.666 1.00 96.69 158 ASN A C 1
ATOM 1265 O O . ASN A 1 158 ? -6.258 -2.825 16.714 1.00 96.69 158 ASN A O 1
ATOM 1269 N N . LEU A 1 159 ? -6.261 -2.186 14.559 1.00 96.88 159 LEU A N 1
ATOM 1270 C CA . LEU A 1 159 ? -7.668 -1.791 14.548 1.00 96.88 159 LEU A CA 1
ATOM 1271 C C . LEU A 1 159 ? -8.610 -2.971 14.807 1.00 96.88 159 LEU A C 1
ATOM 1273 O O . LEU A 1 159 ? -9.612 -2.806 15.495 1.00 96.88 159 LEU A O 1
ATOM 1277 N N . ALA A 1 160 ? -8.295 -4.169 14.309 1.00 97.38 160 ALA A N 1
ATOM 1278 C CA . ALA A 1 160 ? -9.144 -5.337 14.530 1.00 97.38 160 ALA A CA 1
ATOM 1279 C C . ALA A 1 160 ? -9.158 -5.776 16.006 1.00 97.38 160 ALA A C 1
ATOM 1281 O O . ALA A 1 160 ? -10.213 -6.163 16.513 1.00 97.38 160 ALA A O 1
ATOM 1282 N N . ASP A 1 161 ? -8.020 -5.678 16.701 1.00 97.81 161 ASP A N 1
ATOM 1283 C CA . ASP A 1 161 ? -7.920 -5.948 18.143 1.00 97.81 161 ASP A CA 1
ATOM 1284 C C . ASP A 1 161 ? -8.692 -4.896 18.962 1.00 97.81 161 ASP A C 1
ATOM 1286 O O . ASP A 1 161 ? -9.438 -5.234 19.885 1.00 97.81 161 ASP A O 1
ATOM 1290 N N . ILE A 1 162 ? -8.575 -3.620 18.577 1.00 97.62 162 ILE A N 1
ATOM 1291 C CA . ILE A 1 162 ? -9.316 -2.500 19.174 1.00 97.62 162 ILE A CA 1
ATOM 1292 C C . IL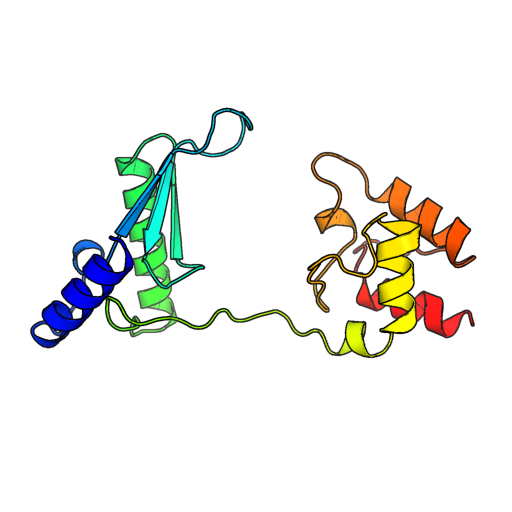E A 1 162 ? -10.830 -2.685 19.003 1.00 97.62 162 ILE A C 1
ATOM 1294 O O . ILE A 1 162 ? -11.580 -2.572 19.974 1.00 97.62 162 ILE A O 1
ATOM 1298 N N . PHE A 1 163 ? -11.302 -3.003 17.795 1.00 97.81 163 PHE A N 1
ATOM 1299 C CA . PHE A 1 163 ? -12.732 -3.191 17.535 1.00 97.81 163 PHE A CA 1
ATOM 1300 C C . PHE A 1 163 ? -13.296 -4.388 18.295 1.00 97.81 163 PHE A C 1
ATOM 1302 O O . PHE A 1 163 ? -14.397 -4.310 18.838 1.00 97.81 163 PHE A O 1
ATOM 1309 N N . GLU A 1 164 ? -12.526 -5.469 18.416 1.00 97.69 164 GLU A N 1
ATOM 1310 C CA . GLU A 1 164 ? -12.898 -6.603 19.255 1.00 97.69 164 GLU A CA 1
ATOM 1311 C C . GLU A 1 164 ? -13.006 -6.218 20.738 1.00 97.69 164 GLU A C 1
ATOM 1313 O O . GLU A 1 164 ? -13.962 -6.623 21.405 1.00 97.69 164 GLU A O 1
ATOM 1318 N N . ARG A 1 165 ? -12.073 -5.414 21.266 1.00 97.44 165 ARG A N 1
ATOM 1319 C CA . ARG A 1 165 ? -12.137 -4.913 22.648 1.00 97.44 165 ARG A CA 1
ATOM 1320 C C . ARG A 1 165 ? -13.386 -4.064 22.876 1.00 97.44 165 ARG A C 1
ATOM 1322 O O . ARG A 1 165 ? -14.093 -4.298 23.853 1.00 97.44 165 ARG A O 1
ATOM 1329 N N . ILE A 1 166 ? -13.675 -3.134 21.966 1.00 97.25 166 ILE A N 1
ATOM 1330 C CA . ILE A 1 166 ? -14.876 -2.291 22.025 1.00 97.25 166 ILE A CA 1
ATOM 1331 C C . ILE A 1 166 ? -16.136 -3.155 21.990 1.00 97.25 166 ILE A C 1
ATOM 1333 O O . ILE A 1 166 ? -17.052 -2.940 22.776 1.00 97.25 166 ILE A O 1
ATOM 1337 N N . HIS A 1 167 ? -16.177 -4.157 21.111 1.00 96.88 167 HIS A N 1
ATOM 1338 C CA . HIS A 1 167 ? -17.316 -5.061 21.007 1.00 96.88 167 HIS A CA 1
ATOM 1339 C C . HIS A 1 167 ? -17.573 -5.834 22.307 1.00 96.88 167 HIS A C 1
ATOM 1341 O O . HIS A 1 167 ? -18.722 -5.969 22.705 1.00 96.88 167 HIS A O 1
ATOM 1347 N N . ARG A 1 168 ? -16.522 -6.312 22.986 1.00 96.19 168 ARG A N 1
ATOM 1348 C CA . ARG A 1 168 ? -16.639 -7.064 24.251 1.00 96.19 168 ARG A CA 1
ATOM 1349 C C . ARG A 1 168 ? -17.051 -6.212 25.454 1.00 96.19 168 ARG A C 1
ATOM 1351 O O . ARG A 1 168 ? -17.465 -6.777 26.460 1.00 96.19 168 ARG A O 1
ATOM 1358 N N . ALA A 1 169 ? -16.862 -4.897 25.383 1.00 92.50 169 ALA A N 1
ATOM 1359 C CA . ALA A 1 169 ? -17.230 -3.964 26.446 1.00 92.50 169 ALA A CA 1
ATOM 1360 C C . ALA A 1 169 ? -18.698 -3.500 26.364 1.00 92.50 169 ALA A C 1
ATOM 1362 O O . ALA A 1 169 ? -19.175 -2.847 27.290 1.00 92.50 169 ALA A O 1
ATOM 1363 N N . ARG A 1 170 ? -19.393 -3.824 25.266 1.00 83.19 170 ARG A N 1
ATOM 1364 C CA . ARG A 1 170 ? -20.832 -3.598 25.076 1.00 83.19 170 ARG A CA 1
ATOM 1365 C C . ARG A 1 170 ? -21.643 -4.774 25.613 1.00 83.19 170 ARG A C 1
ATOM 1367 O O . ARG A 1 170 ? -22.749 -4.508 26.128 1.00 83.19 170 ARG A O 1
#

Sequence (170 aa):
MDQLKAIFKYIASLFKSDWSIDDYPLRYREHAKTDPQAPRWVVQIINWWGMMGTGESREEAYGNLAERLRERRAAEGRLPRPGKTVPIAFASTKRVDRYADIAERFLCEVMGFASVSPVFISDESCLGDFCPGGSAEEYMEKIRQVFDVDVTDIESGNLADIFERIHRAR

Secondary structure (DSSP, 8-state):
-HHHHHHHHHHHHTT-SS--GGGS-EEEEEPPTT-TTS-SEEEEETT-TT-EEEESSHHHHHHHHHHHHHHHHHHHSSPPPTTPPPPPPPPP-HHHHTTHHHHHHIIIIIS---TT------TT-BGGGG-TTS-THHHHHHHHHHHS---TT-TT-BHHHHHHHHHHT-

pLDDT: mean 91.38, std 7.48, range [62.66, 97.88]

Radius of gyration: 21.11 Å; chains: 1; bounding box: 40×37×57 Å